Protein AF-A0A7L4TD09-F1 (afdb_monomer_lite)

Sequence (131 aa):
ELGQLFHNLGSEVTLMQRSERLLKEYDPEIAEAVETALIEQGINLVKGATLERVEQVGKLKKVHVTIDGKKKVVESEQLLVATGRKPNTDSLNLSASGVEVGKRKEILINDYARTSNEKVYAAGDVTLGPQ

Foldseek 3Di:
DVQVVVVVVPDAAEDEDLAQFPPVVDDRVVRVVVVVVCVVSPHHYHYNWDFDDWDDDPQKIWTWTAHPNDIDIDIDSDDDDPPDDQAPQPPPPVVVVQFDADPSRATDADPVQATSRNVDGDDDVSNVDDD

Structure (mmCIF, N/CA/C/O backbone):
data_AF-A0A7L4TD09-F1
#
_entry.id   AF-A0A7L4TD09-F1
#
loop_
_atom_site.group_PDB
_atom_site.id
_atom_site.type_symbol
_atom_site.label_atom_id
_atom_site.label_alt_id
_atom_site.label_comp_id
_atom_site.label_asym_id
_atom_site.label_entity_id
_atom_site.label_seq_id
_atom_site.pdbx_PDB_ins_code
_atom_site.Cartn_x
_atom_site.Cartn_y
_atom_site.Cartn_z
_atom_site.occupancy
_atom_site.B_iso_or_equiv
_atom_site.auth_seq_id
_atom_site.auth_comp_id
_atom_site.auth_asym_id
_atom_site.auth_atom_id
_atom_site.pdbx_PDB_model_num
ATOM 1 N N . GLU A 1 1 ? -6.509 8.236 1.533 1.00 97.00 1 GLU A N 1
ATOM 2 C CA . GLU A 1 1 ? -7.566 8.752 0.633 1.00 97.00 1 GLU A CA 1
ATOM 3 C C . GLU A 1 1 ? -8.887 8.007 0.785 1.00 97.00 1 GLU A C 1
ATOM 5 O O . GLU A 1 1 ? -9.758 8.533 1.460 1.00 97.00 1 GLU A O 1
ATOM 10 N N . LEU A 1 2 ? -9.042 6.778 0.266 1.00 98.31 2 LEU A N 1
ATOM 11 C CA . LEU A 1 2 ? -10.324 6.046 0.345 1.00 98.31 2 LEU A CA 1
ATOM 12 C C . LEU A 1 2 ? -10.875 5.908 1.775 1.00 98.31 2 LEU A C 1
ATOM 14 O O . LEU A 1 2 ? -12.076 6.038 1.976 1.00 98.31 2 LEU A O 1
ATOM 18 N N . GLY A 1 3 ? -10.012 5.713 2.777 1.00 98.12 3 GLY A N 1
ATOM 19 C CA . GLY A 1 3 ? -10.444 5.715 4.180 1.00 98.12 3 GLY A CA 1
ATOM 20 C C . GLY A 1 3 ? -11.117 7.027 4.600 1.00 98.12 3 GLY A C 1
ATOM 21 O O . GLY A 1 3 ? -12.194 7.001 5.177 1.00 98.12 3 GLY A O 1
ATOM 22 N N . GLN A 1 4 ? -10.543 8.175 4.237 1.00 98.19 4 GLN A N 1
ATOM 23 C CA . GLN A 1 4 ? -11.127 9.486 4.537 1.00 98.19 4 GLN A CA 1
ATOM 24 C C . GLN A 1 4 ? -12.425 9.723 3.750 1.00 98.19 4 GLN A C 1
ATOM 26 O O . GLN A 1 4 ? -13.379 10.262 4.299 1.00 98.19 4 GLN A O 1
ATOM 31 N N . LEU A 1 5 ? -12.500 9.258 2.496 1.00 98.56 5 LEU A N 1
ATOM 32 C CA . LEU A 1 5 ? -13.737 9.291 1.707 1.00 98.56 5 LEU A CA 1
ATOM 33 C C . LEU A 1 5 ? -14.883 8.569 2.432 1.00 98.56 5 LEU A C 1
ATOM 35 O O . LEU A 1 5 ? -15.948 9.150 2.610 1.00 98.56 5 LEU A O 1
ATOM 39 N N . PHE A 1 6 ? -14.674 7.323 2.867 1.00 98.56 6 PHE A N 1
ATOM 40 C CA . PHE A 1 6 ? -15.715 6.557 3.563 1.00 98.56 6 PHE A CA 1
ATOM 41 C C . PHE A 1 6 ? -16.040 7.121 4.947 1.00 98.56 6 PHE A C 1
ATOM 43 O O . PHE A 1 6 ? -17.204 7.108 5.345 1.00 98.56 6 PHE A O 1
ATOM 50 N N . HIS A 1 7 ? -15.041 7.657 5.648 1.00 98.50 7 HIS A N 1
ATOM 51 C CA . HIS A 1 7 ? -15.254 8.354 6.909 1.00 98.50 7 HIS A CA 1
ATOM 52 C C . HIS A 1 7 ? -16.182 9.566 6.737 1.00 98.50 7 HIS A C 1
ATOM 54 O O . HIS A 1 7 ? -17.194 9.672 7.424 1.00 98.50 7 HIS A O 1
ATOM 60 N N . ASN A 1 8 ? -15.920 10.411 5.737 1.00 98.31 8 ASN A N 1
ATOM 61 C CA . ASN A 1 8 ? -16.750 11.581 5.431 1.00 98.31 8 ASN A CA 1
ATOM 62 C C . ASN A 1 8 ? -18.174 11.214 4.979 1.00 98.31 8 ASN A C 1
ATOM 64 O O . ASN A 1 8 ? -19.090 12.024 5.098 1.00 98.31 8 ASN A O 1
ATOM 68 N N . LEU A 1 9 ? -18.372 9.996 4.467 1.00 98.50 9 LEU A N 1
ATOM 69 C CA . LEU A 1 9 ? -19.686 9.439 4.134 1.00 98.50 9 LEU A CA 1
ATOM 70 C C . LEU A 1 9 ? -20.382 8.760 5.331 1.00 98.50 9 LEU A C 1
ATOM 72 O O . LEU A 1 9 ? -21.469 8.210 5.164 1.00 98.50 9 LEU A O 1
ATOM 76 N N . GLY A 1 10 ? -19.784 8.798 6.526 1.00 98.25 10 GLY A N 1
ATOM 77 C CA . GLY A 1 10 ? -20.384 8.330 7.778 1.00 98.25 10 GLY A CA 1
ATOM 78 C C . GLY A 1 10 ? -19.941 6.943 8.249 1.00 98.25 10 GLY A C 1
ATOM 79 O O . GLY A 1 10 ? -20.576 6.384 9.138 1.00 98.25 10 GLY A O 1
ATOM 80 N N . SER A 1 11 ? -18.882 6.362 7.674 1.00 98.50 11 SER A N 1
ATOM 81 C CA . SER A 1 11 ? -18.337 5.079 8.149 1.00 98.50 11 SER A CA 1
ATOM 82 C C . SER A 1 11 ? -17.342 5.272 9.295 1.00 98.50 11 SER A C 1
ATOM 84 O O . SER A 1 11 ? -16.495 6.164 9.250 1.00 98.50 11 SER A O 1
ATOM 86 N N . GLU A 1 12 ? -17.360 4.379 10.285 1.00 98.50 12 GLU A N 1
ATOM 87 C CA . GLU A 1 12 ? -16.225 4.238 11.200 1.00 98.50 12 GLU A CA 1
ATOM 88 C C . GLU A 1 12 ? -15.053 3.596 10.446 1.00 98.50 12 GLU A C 1
ATOM 90 O O . GLU A 1 12 ? -15.204 2.551 9.806 1.00 98.50 12 GLU A O 1
ATOM 95 N N . VAL A 1 13 ? -13.883 4.236 10.484 1.00 98.69 13 VAL A N 1
ATOM 96 C CA . VAL A 1 13 ? -12.720 3.818 9.696 1.00 98.69 13 VAL A CA 1
ATOM 97 C C . VAL A 1 13 ? -11.531 3.565 10.603 1.00 98.69 13 VAL A C 1
ATOM 99 O O . VAL A 1 13 ? -11.128 4.426 11.382 1.00 98.69 13 VAL A O 1
ATOM 102 N N . THR A 1 14 ? -10.928 2.392 10.420 1.00 98.44 14 THR A N 1
ATOM 103 C CA . THR A 1 14 ? -9.652 2.019 11.026 1.00 98.44 14 THR A CA 1
ATOM 104 C C . THR A 1 14 ? -8.618 1.814 9.926 1.00 98.44 14 THR A C 1
ATOM 106 O O . THR A 1 14 ? -8.750 0.904 9.107 1.00 98.44 14 THR A O 1
ATOM 109 N N . LEU A 1 15 ? -7.580 2.651 9.898 1.00 98.12 15 LEU A N 1
ATOM 110 C CA . LEU A 1 15 ? -6.426 2.476 9.020 1.00 98.12 15 LEU A CA 1
ATOM 111 C C . LEU A 1 15 ? -5.361 1.650 9.730 1.00 98.12 15 LEU A C 1
ATOM 113 O O . LEU A 1 15 ? -4.987 1.937 10.865 1.00 98.12 15 LEU A O 1
ATOM 117 N N . MET A 1 16 ? -4.846 0.638 9.039 1.00 97.19 16 MET A N 1
ATOM 118 C CA . MET A 1 16 ? -3.871 -0.291 9.594 1.00 97.19 16 MET A CA 1
ATOM 119 C C . MET A 1 16 ? -2.660 -0.426 8.679 1.00 97.19 16 MET A C 1
ATOM 121 O O . MET A 1 16 ? -2.807 -0.629 7.474 1.00 97.19 16 MET A O 1
ATOM 125 N N . GLN A 1 17 ? -1.460 -0.356 9.254 1.00 96.69 17 GLN A N 1
ATOM 126 C CA . GLN A 1 17 ? -0.212 -0.565 8.525 1.00 96.69 17 GLN A CA 1
ATOM 127 C C . GLN A 1 17 ? 0.879 -1.184 9.404 1.00 96.69 17 GLN A C 1
ATOM 129 O O . GLN A 1 17 ? 0.886 -1.040 10.625 1.00 96.69 17 GLN A O 1
ATOM 134 N N . ARG A 1 18 ? 1.849 -1.834 8.752 1.00 96.31 18 ARG A N 1
ATOM 135 C CA . ARG A 1 18 ? 3.008 -2.437 9.427 1.00 96.31 18 ARG A CA 1
ATOM 136 C C . ARG A 1 18 ? 4.016 -1.407 9.934 1.00 96.31 18 ARG A C 1
ATOM 138 O O . ARG A 1 18 ? 4.716 -1.667 10.899 1.00 96.31 18 ARG A O 1
ATOM 145 N N . SER A 1 19 ? 4.147 -0.271 9.258 1.00 96.25 19 SER A N 1
ATOM 146 C CA . SER A 1 19 ? 5.114 0.763 9.634 1.00 96.25 19 SER A CA 1
ATOM 147 C C . SER A 1 19 ? 4.636 1.566 10.846 1.00 96.25 19 SER A C 1
ATOM 149 O O . SER A 1 19 ? 3.442 1.821 10.986 1.00 96.25 19 SER A O 1
ATOM 151 N 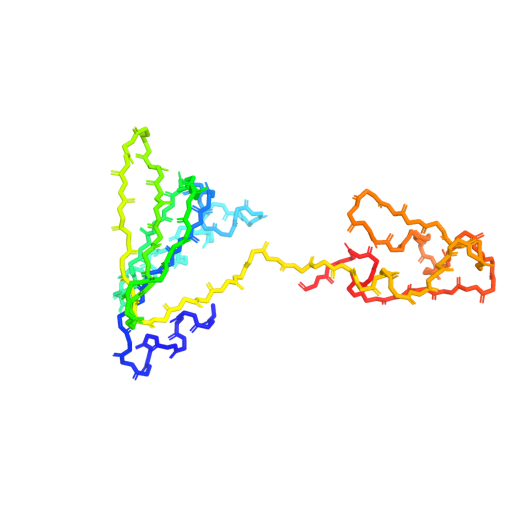N . GLU A 1 20 ? 5.571 2.009 11.687 1.00 95.50 20 GLU A N 1
ATOM 152 C CA . GLU A 1 20 ? 5.277 2.812 12.891 1.00 95.50 20 GLU A CA 1
ATOM 153 C C . GLU A 1 20 ? 4.844 4.252 12.593 1.00 95.50 20 GLU A C 1
ATOM 155 O O . GLU A 1 20 ? 4.230 4.920 13.423 1.00 95.50 20 GLU A O 1
ATOM 160 N N . ARG A 1 21 ? 5.153 4.740 11.392 1.00 96.50 21 ARG A N 1
ATOM 161 C CA . ARG A 1 21 ? 4.879 6.109 10.956 1.00 96.50 21 ARG A CA 1
ATOM 162 C C . ARG A 1 21 ? 4.097 6.086 9.652 1.00 96.50 21 ARG A C 1
ATOM 164 O O . ARG A 1 21 ? 4.445 5.324 8.741 1.00 96.50 21 ARG A O 1
ATOM 171 N N . LEU A 1 22 ? 3.023 6.872 9.574 1.00 96.94 22 LEU A N 1
ATOM 172 C CA . LEU A 1 22 ? 2.316 7.093 8.311 1.00 96.94 22 LEU A CA 1
ATOM 173 C C . LEU A 1 22 ? 3.272 7.703 7.285 1.00 96.94 22 LEU A C 1
ATOM 175 O O . LEU A 1 22 ? 4.226 8.375 7.660 1.00 96.94 22 LEU A O 1
ATOM 179 N N . LEU A 1 23 ? 3.030 7.453 5.995 1.00 96.50 23 LEU A N 1
ATOM 180 C CA . LEU A 1 23 ? 3.809 8.068 4.913 1.00 96.50 23 LEU A CA 1
ATOM 181 C C . LEU A 1 23 ? 5.332 7.936 5.133 1.00 96.50 23 LEU A C 1
ATOM 183 O O . LEU A 1 23 ? 6.066 8.904 5.018 1.00 96.50 23 LEU A O 1
ATOM 187 N N . LYS A 1 24 ? 5.816 6.734 5.482 1.00 95.75 24 LYS A N 1
ATOM 188 C CA . LYS A 1 24 ? 7.197 6.490 5.959 1.00 95.75 24 LYS A CA 1
ATOM 189 C C . LYS A 1 24 ? 8.333 7.061 5.092 1.00 95.75 24 LYS A C 1
ATOM 191 O O . LYS A 1 24 ? 9.418 7.287 5.620 1.00 95.75 24 LYS A O 1
ATOM 196 N N . GLU A 1 25 ? 8.096 7.233 3.794 1.00 94.94 25 GLU A N 1
ATOM 197 C CA . GLU A 1 25 ? 9.068 7.761 2.825 1.00 94.94 25 GLU A CA 1
ATOM 198 C C . GLU A 1 25 ? 9.096 9.303 2.789 1.00 94.94 25 GLU A C 1
ATOM 200 O O . GLU A 1 25 ? 9.969 9.879 2.153 1.00 94.94 25 GLU A O 1
ATOM 205 N N . TYR A 1 26 ? 8.147 9.965 3.458 1.00 96.81 26 TYR A N 1
ATOM 206 C CA . TYR A 1 26 ? 8.078 11.417 3.620 1.00 96.81 26 TYR A CA 1
ATOM 207 C C . TYR A 1 26 ? 8.763 11.859 4.917 1.00 96.81 26 TYR A C 1
ATOM 209 O O . TYR A 1 26 ? 8.988 11.047 5.829 1.00 96.81 26 TYR A O 1
ATOM 217 N N . ASP A 1 27 ? 9.039 13.161 5.000 1.00 97.94 27 ASP A N 1
ATOM 218 C CA . ASP A 1 27 ? 9.599 13.811 6.181 1.00 97.94 27 ASP A CA 1
ATOM 219 C C . ASP A 1 27 ? 8.736 13.564 7.438 1.00 97.94 27 ASP A C 1
ATOM 221 O O . ASP A 1 27 ? 7.499 13.510 7.344 1.00 97.94 27 ASP A O 1
ATOM 225 N N . PRO A 1 28 ? 9.357 13.384 8.620 1.00 97.75 28 PRO A N 1
ATOM 226 C CA . PRO A 1 28 ? 8.645 13.108 9.867 1.00 97.75 28 PRO A CA 1
ATOM 227 C C . PRO A 1 28 ? 7.543 14.119 10.193 1.00 97.75 28 PRO A C 1
ATOM 229 O O . PRO A 1 28 ? 6.442 13.713 10.552 1.00 97.75 28 PRO A O 1
ATOM 232 N N . GLU A 1 29 ? 7.796 15.408 9.987 1.00 97.88 29 GLU A N 1
ATOM 233 C CA . GLU A 1 29 ? 6.879 16.502 10.311 1.00 97.88 29 GLU A CA 1
ATOM 234 C C . GLU A 1 29 ? 5.604 16.444 9.457 1.00 97.88 29 GLU A C 1
ATOM 236 O O . GLU A 1 29 ? 4.502 16.701 9.942 1.00 97.88 29 GLU A O 1
ATOM 241 N N . ILE A 1 30 ? 5.732 16.045 8.186 1.00 98.06 30 ILE A N 1
ATOM 242 C CA . ILE A 1 30 ? 4.589 15.846 7.286 1.00 98.06 30 ILE A CA 1
ATOM 243 C C . ILE A 1 30 ? 3.761 14.645 7.740 1.00 98.06 30 ILE A C 1
ATOM 245 O O . ILE A 1 30 ? 2.531 14.715 7.788 1.00 98.06 30 ILE A O 1
ATOM 249 N N . ALA A 1 31 ? 4.426 13.545 8.095 1.00 97.88 31 ALA A N 1
ATOM 250 C CA . ALA A 1 31 ? 3.752 12.357 8.602 1.00 97.88 31 ALA A CA 1
ATOM 251 C C . ALA A 1 31 ? 2.989 12.641 9.906 1.00 97.88 31 ALA A C 1
ATOM 253 O O . ALA A 1 31 ? 1.846 12.211 10.039 1.00 97.88 31 ALA A O 1
ATOM 254 N N . GLU A 1 32 ? 3.591 13.390 10.832 1.00 98.06 32 GLU A N 1
ATOM 255 C CA . GLU A 1 32 ? 2.983 13.792 12.105 1.00 98.06 32 GLU A CA 1
ATOM 256 C C . GLU A 1 32 ? 1.785 14.728 11.908 1.00 98.06 32 GLU A C 1
ATOM 258 O O . GLU A 1 32 ? 0.740 14.533 12.536 1.00 98.06 32 GLU A O 1
ATOM 263 N N . ALA A 1 33 ? 1.894 15.702 10.998 1.00 98.50 33 ALA A N 1
ATOM 264 C CA . ALA A 1 33 ? 0.797 16.611 10.679 1.00 98.50 33 ALA A CA 1
ATOM 265 C C . ALA A 1 33 ? -0.408 15.865 10.083 1.00 98.50 33 ALA A C 1
ATOM 267 O O . ALA A 1 33 ? -1.547 16.078 10.503 1.00 98.50 33 ALA A O 1
ATOM 268 N N . VAL A 1 34 ? -0.167 14.951 9.135 1.00 98.31 34 VAL A N 1
ATOM 269 C CA . VAL A 1 34 ? -1.227 14.127 8.532 1.00 98.31 34 VAL A CA 1
ATOM 270 C C . VAL A 1 34 ? -1.834 13.171 9.557 1.00 98.31 34 VAL A C 1
ATOM 272 O O . VAL A 1 34 ? -3.051 13.015 9.600 1.00 98.31 34 VAL A O 1
ATOM 275 N N . GLU A 1 35 ? -1.009 12.538 10.390 1.00 98.44 35 GLU A N 1
ATOM 276 C CA . GLU A 1 35 ? -1.473 11.657 11.460 1.00 98.44 35 GLU A CA 1
ATOM 277 C C . GLU A 1 35 ? -2.395 12.392 12.437 1.00 98.44 35 GLU A C 1
ATOM 279 O O . GLU A 1 35 ? -3.508 11.928 12.687 1.00 98.44 35 GLU A O 1
ATOM 284 N N . THR A 1 36 ? -1.974 13.567 12.910 1.00 98.44 36 THR A N 1
ATOM 285 C CA . THR A 1 36 ? -2.771 14.423 13.799 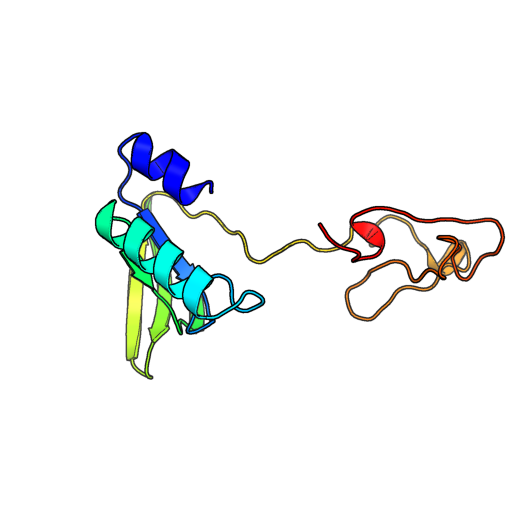1.00 98.44 36 THR A CA 1
ATOM 286 C C . THR A 1 36 ? -4.110 14.778 13.157 1.00 98.44 36 THR A C 1
ATOM 288 O O . THR A 1 36 ? -5.155 14.545 13.760 1.00 98.44 36 THR A O 1
ATOM 291 N N . ALA A 1 37 ? -4.105 15.234 11.901 1.00 98.56 37 ALA A N 1
ATOM 292 C CA . ALA A 1 37 ? -5.329 15.608 11.194 1.00 98.56 37 ALA A CA 1
ATOM 293 C C . ALA A 1 37 ? -6.303 14.429 11.003 1.00 98.56 37 ALA A C 1
ATOM 295 O O . ALA A 1 37 ? -7.516 14.604 11.117 1.00 98.56 37 ALA A O 1
ATOM 296 N N . LEU A 1 38 ? -5.803 13.219 10.718 1.00 98.56 38 LEU A N 1
ATOM 297 C CA . LEU A 1 38 ? -6.651 12.026 10.588 1.00 98.56 38 LEU A CA 1
ATOM 298 C C . LEU A 1 38 ? -7.263 11.621 11.937 1.00 98.56 38 LEU A C 1
ATOM 300 O O . LEU A 1 38 ? -8.437 11.253 11.985 1.00 98.56 38 LEU A O 1
ATOM 304 N N . ILE A 1 39 ? -6.495 11.717 13.025 1.00 98.38 39 ILE A N 1
ATOM 305 C CA . ILE A 1 39 ? -6.987 11.441 14.382 1.00 98.38 39 ILE A CA 1
ATOM 306 C C . ILE A 1 39 ? -8.044 12.472 14.793 1.00 98.38 39 ILE A C 1
ATOM 308 O O . ILE A 1 39 ? -9.093 12.085 15.301 1.00 98.38 39 ILE A O 1
ATOM 312 N N . GLU A 1 40 ? -7.815 13.764 14.537 1.00 98.50 40 GLU A N 1
ATOM 313 C CA . GLU A 1 40 ? -8.774 14.843 14.827 1.00 98.50 40 GLU A CA 1
ATOM 314 C C . GLU A 1 40 ? -10.092 14.690 14.058 1.00 98.50 40 GLU A C 1
ATOM 316 O O . GLU A 1 40 ? -11.152 15.049 14.569 1.00 98.50 40 GLU A O 1
ATOM 321 N N . GLN A 1 41 ? -10.049 14.110 12.855 1.00 98.19 41 GLN A N 1
ATOM 322 C CA . GLN A 1 41 ? -11.251 13.750 12.098 1.00 98.19 41 GLN A CA 1
ATOM 323 C C . GLN A 1 41 ? -12.004 12.562 12.716 1.00 98.19 41 GLN A C 1
ATOM 325 O O . GLN A 1 41 ? -13.191 12.402 12.470 1.00 98.19 41 GLN A O 1
ATOM 330 N N . GLY A 1 42 ? -11.356 11.754 13.557 1.00 98.19 42 GLY A N 1
ATOM 331 C CA . GLY A 1 42 ? -11.950 10.571 14.183 1.00 98.19 42 GLY A CA 1
ATOM 332 C C . GLY A 1 42 ? -11.628 9.261 13.463 1.00 98.19 42 GLY A C 1
ATOM 333 O O . GLY A 1 42 ? -12.332 8.269 13.647 1.00 98.19 42 GLY A O 1
ATOM 334 N N . ILE A 1 43 ? -10.578 9.230 12.637 1.00 98.62 43 ILE A N 1
ATOM 335 C CA . ILE A 1 43 ? -10.090 7.995 12.015 1.00 98.62 43 ILE A CA 1
ATOM 336 C C . ILE A 1 43 ? -9.190 7.253 13.009 1.00 98.62 43 ILE A C 1
ATOM 338 O O . ILE A 1 43 ? -8.194 7.788 13.497 1.00 98.62 43 ILE A O 1
ATOM 342 N N . ASN A 1 44 ? -9.501 5.983 13.263 1.00 98.19 44 ASN A N 1
ATOM 343 C CA . ASN A 1 44 ? -8.687 5.124 14.116 1.00 98.19 44 ASN A CA 1
ATOM 344 C C . ASN A 1 44 ? -7.415 4.693 13.371 1.00 98.19 44 ASN A C 1
ATOM 346 O O . ASN A 1 44 ? -7.482 4.224 12.232 1.00 98.19 44 ASN A O 1
ATOM 350 N N . LEU A 1 45 ? -6.252 4.787 14.019 1.00 97.62 45 LEU A N 1
ATOM 351 C CA . LEU A 1 45 ? -4.970 4.383 13.437 1.00 97.62 45 LEU A CA 1
ATOM 352 C C . LEU A 1 45 ? -4.355 3.212 14.203 1.00 97.62 45 LEU A C 1
ATOM 354 O O . LEU A 1 45 ? -4.204 3.245 15.422 1.00 97.62 45 LEU A O 1
ATOM 358 N N . VAL A 1 46 ? -3.952 2.180 13.466 1.00 96.62 46 VAL A N 1
ATOM 359 C CA . VAL A 1 46 ? -3.277 0.989 13.983 1.00 96.62 46 VAL A CA 1
ATOM 360 C C . VAL A 1 46 ? -1.945 0.827 13.248 1.00 96.62 46 VAL A C 1
ATOM 362 O O . VAL A 1 46 ? -1.872 0.264 12.153 1.00 96.62 46 VAL A O 1
ATOM 365 N N . LYS A 1 47 ? -0.883 1.367 13.846 1.00 96.56 47 LYS A N 1
ATOM 366 C CA . LYS A 1 47 ? 0.492 1.341 13.324 1.00 96.56 47 LYS A CA 1
ATOM 367 C C . LYS A 1 47 ? 1.276 0.175 13.938 1.00 96.56 47 LYS A C 1
ATOM 369 O O . LYS A 1 47 ? 0.790 -0.458 14.875 1.00 96.56 47 LYS A O 1
ATOM 374 N N . GLY A 1 48 ? 2.438 -0.155 13.371 1.00 96.44 48 GLY A N 1
ATOM 375 C CA . GLY A 1 48 ? 3.286 -1.236 13.902 1.00 96.44 48 GLY A CA 1
ATOM 376 C C . GLY A 1 48 ? 2.665 -2.635 13.826 1.00 96.44 48 GLY A C 1
ATOM 377 O O . GLY A 1 48 ? 3.126 -3.579 14.469 1.00 96.44 48 GLY A O 1
ATOM 378 N N . ALA A 1 49 ? 1.579 -2.795 13.065 1.00 96.56 49 ALA A N 1
ATOM 379 C CA . ALA A 1 49 ? 0.784 -4.010 13.091 1.00 96.56 49 ALA A CA 1
ATOM 380 C C . ALA A 1 49 ? 1.375 -5.088 12.182 1.00 96.56 49 ALA A C 1
ATOM 382 O O . ALA A 1 49 ? 1.482 -4.927 10.963 1.00 96.56 49 ALA A O 1
ATOM 383 N N . THR A 1 50 ? 1.692 -6.239 12.765 1.00 96.69 50 THR A N 1
ATOM 384 C CA . THR A 1 50 ? 2.004 -7.448 12.002 1.00 96.69 50 THR A CA 1
ATOM 385 C C . THR A 1 50 ? 0.707 -8.194 11.718 1.00 96.69 50 THR A C 1
ATOM 387 O O . THR A 1 50 ? 0.098 -8.741 12.634 1.00 96.69 50 THR A O 1
ATOM 390 N N . LEU A 1 51 ? 0.270 -8.205 10.455 1.00 95.00 51 LEU A N 1
ATOM 391 C CA . LEU A 1 51 ? -0.907 -8.966 10.034 1.00 95.00 51 LEU A CA 1
ATOM 392 C C . LEU A 1 51 ? -0.595 -10.467 10.051 1.00 95.00 51 LEU A C 1
ATOM 394 O O . LEU A 1 51 ? 0.325 -10.912 9.367 1.00 95.00 51 LEU A O 1
ATOM 398 N N . GLU A 1 52 ? -1.378 -11.238 10.806 1.00 96.31 52 GLU A N 1
ATOM 399 C CA . GLU A 1 52 ? -1.213 -12.692 10.929 1.00 96.31 52 GLU A CA 1
ATOM 400 C C . GLU A 1 52 ? -2.205 -13.447 10.045 1.00 96.31 52 GLU A C 1
ATOM 402 O O . GLU A 1 52 ? -1.841 -14.387 9.339 1.00 96.31 52 GLU A O 1
ATOM 407 N N . ARG A 1 53 ? -3.481 -13.052 10.097 1.00 96.75 53 ARG A N 1
ATOM 408 C CA . ARG A 1 53 ? -4.564 -13.743 9.395 1.00 96.75 53 ARG A CA 1
ATOM 409 C C . ARG A 1 53 ? -5.747 -12.814 9.174 1.00 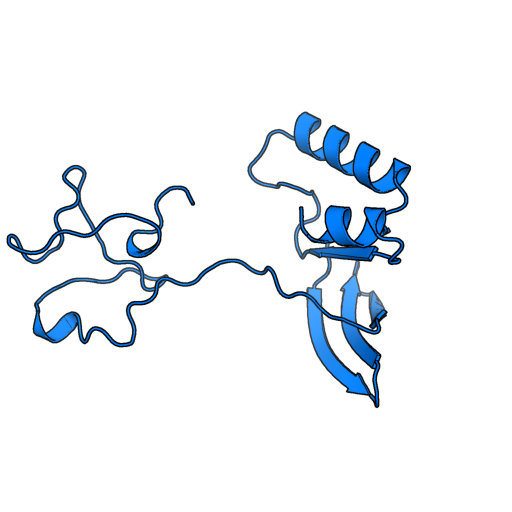96.75 53 ARG A C 1
ATOM 411 O O . ARG A 1 53 ? -6.057 -11.983 10.020 1.00 96.75 53 ARG A O 1
ATOM 418 N N . VAL A 1 54 ? -6.459 -13.018 8.074 1.00 97.62 54 VAL A N 1
ATOM 419 C CA . VAL A 1 54 ? -7.795 -12.455 7.860 1.00 97.62 54 VAL A CA 1
ATOM 420 C C . VAL A 1 54 ? -8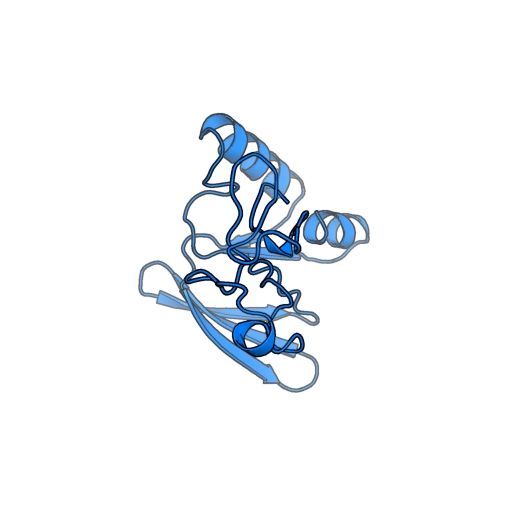.778 -13.608 7.743 1.00 97.62 54 VAL A C 1
ATOM 422 O O . VAL A 1 54 ? -8.490 -14.607 7.086 1.00 97.62 54 VAL A O 1
ATOM 425 N N . GLU A 1 55 ? -9.933 -13.480 8.379 1.00 97.56 55 GLU A N 1
ATOM 426 C CA . GLU A 1 55 ? -11.043 -14.410 8.202 1.00 97.56 55 GLU A CA 1
ATOM 427 C C . GLU A 1 55 ? -12.368 -13.673 8.061 1.00 97.56 55 GLU A C 1
ATOM 429 O O . GLU A 1 55 ? -12.513 -12.529 8.492 1.00 97.56 55 GLU A O 1
ATOM 434 N N . GLN A 1 56 ? -13.351 -14.352 7.481 1.00 98.00 56 GLN A N 1
ATOM 435 C CA . GLN A 1 56 ? -14.718 -13.868 7.415 1.00 98.00 56 GLN A CA 1
ATOM 436 C C . GLN A 1 56 ? -15.611 -14.746 8.292 1.00 98.00 56 GLN A C 1
ATOM 438 O O . GLN A 1 56 ? -15.642 -15.964 8.131 1.00 98.00 56 GLN A O 1
ATOM 443 N N . VAL A 1 57 ? -16.356 -14.114 9.201 1.00 97.06 57 VAL A N 1
ATOM 444 C CA . VAL A 1 57 ? -17.326 -14.765 10.089 1.00 97.06 57 VAL A CA 1
ATOM 445 C C . VAL A 1 57 ? -18.693 -14.134 9.838 1.00 97.06 57 VAL A C 1
ATOM 447 O O . VAL A 1 57 ? -18.981 -13.018 10.273 1.00 97.06 57 VAL A O 1
ATOM 450 N N . GLY A 1 58 ? -19.539 -14.830 9.076 1.00 96.81 58 GLY A N 1
ATOM 451 C CA . GLY A 1 58 ? -20.802 -14.271 8.592 1.00 96.81 58 GLY A CA 1
ATOM 452 C C . GLY A 1 58 ? -20.563 -13.057 7.686 1.00 96.81 58 GLY A C 1
ATOM 453 O O . GLY A 1 58 ? -19.929 -13.172 6.635 1.00 96.81 58 GLY A O 1
ATOM 454 N N . LYS A 1 59 ? -21.074 -11.886 8.087 1.00 96.50 59 LYS A N 1
ATOM 455 C CA . LYS A 1 59 ? -20.871 -10.618 7.360 1.00 96.50 59 LYS A CA 1
ATOM 456 C C . LYS A 1 59 ? -19.591 -9.879 7.766 1.00 96.50 59 LYS A C 1
ATOM 458 O O . LYS A 1 59 ? -19.121 -9.038 6.995 1.00 96.50 59 LYS A O 1
ATOM 463 N N . LEU A 1 60 ? -19.029 -10.208 8.930 1.00 97.88 60 LEU A N 1
ATOM 464 C CA . LEU A 1 60 ? -17.881 -9.521 9.515 1.00 97.88 60 LEU A CA 1
ATOM 465 C C . LEU A 1 60 ? -16.562 -10.082 8.987 1.00 97.88 60 LEU A C 1
ATOM 467 O O . LEU A 1 60 ? -16.419 -11.287 8.774 1.00 97.88 60 LEU A O 1
ATOM 471 N N . LYS A 1 61 ? -15.587 -9.195 8.807 1.00 98.44 61 LYS A N 1
ATOM 472 C CA . LYS A 1 61 ? -14.199 -9.499 8.478 1.00 98.44 61 LYS A CA 1
ATOM 473 C C . LYS A 1 61 ? -13.399 -9.279 9.751 1.00 98.44 61 LYS A C 1
ATOM 475 O O . LYS A 1 61 ? -13.510 -8.225 10.369 1.00 98.44 61 LYS A O 1
ATOM 480 N N . LYS A 1 62 ? -12.626 -10.282 10.154 1.00 98.31 62 LYS A N 1
ATOM 481 C CA . LYS A 1 62 ? -11.767 -10.238 11.336 1.00 98.31 62 LYS A CA 1
ATOM 482 C C . LYS A 1 62 ? -10.316 -10.244 10.886 1.00 98.31 62 LYS A C 1
ATOM 484 O O . LYS A 1 62 ? -9.867 -11.194 10.242 1.00 98.31 62 LYS A O 1
ATOM 489 N N . VAL A 1 63 ? -9.592 -9.187 11.226 1.00 98.06 63 VAL A N 1
ATOM 490 C CA . VAL A 1 63 ? -8.160 -9.049 10.961 1.00 98.06 63 VAL A CA 1
ATOM 491 C C . VAL A 1 63 ? -7.412 -9.342 12.256 1.00 98.06 63 VAL A C 1
ATOM 493 O O . VAL A 1 63 ? -7.504 -8.587 13.222 1.00 98.06 63 VAL A O 1
ATOM 496 N N . HIS A 1 64 ? -6.691 -10.459 12.275 1.00 97.94 64 HIS A N 1
ATOM 497 C CA . HIS A 1 64 ? -5.828 -10.877 13.376 1.00 97.94 64 HIS A CA 1
ATOM 498 C C . HIS A 1 64 ? -4.461 -10.232 13.196 1.00 97.94 64 HIS A C 1
ATOM 500 O O . HIS A 1 64 ? -3.794 -10.453 12.179 1.00 97.94 64 HIS A O 1
ATOM 506 N N . VAL A 1 65 ? -4.049 -9.446 14.185 1.00 97.31 65 VAL A N 1
ATOM 507 C CA . VAL A 1 65 ? -2.778 -8.724 14.168 1.00 97.31 65 VAL A CA 1
ATOM 508 C C . VAL A 1 65 ? -2.025 -8.872 15.475 1.00 97.31 65 VAL A C 1
ATOM 510 O O . VAL A 1 65 ? -2.623 -8.998 16.540 1.00 97.31 65 VAL A O 1
ATOM 513 N N . THR A 1 66 ? -0.704 -8.778 15.392 1.00 97.50 66 THR A N 1
ATOM 514 C CA . THR A 1 66 ? 0.170 -8.601 16.549 1.00 97.50 66 THR A CA 1
ATOM 515 C C . THR A 1 66 ? 0.718 -7.179 16.559 1.00 97.50 66 THR A C 1
ATOM 517 O O . THR A 1 66 ? 1.264 -6.714 15.560 1.00 97.50 66 THR A O 1
ATOM 520 N N . ILE A 1 67 ? 0.560 -6.497 17.694 1.00 95.19 67 ILE A N 1
ATOM 521 C CA . ILE A 1 67 ? 1.045 -5.134 17.948 1.00 95.19 67 ILE A CA 1
ATOM 522 C C . ILE A 1 67 ? 1.783 -5.171 19.280 1.00 95.19 67 ILE A C 1
ATOM 524 O O . ILE A 1 67 ? 1.213 -5.633 20.270 1.00 95.19 67 ILE A O 1
ATOM 528 N N . ASP A 1 68 ? 3.047 -4.753 19.303 1.00 92.62 68 ASP A N 1
ATOM 529 C CA . ASP A 1 68 ? 3.904 -4.804 20.499 1.00 92.62 68 ASP A CA 1
ATOM 530 C C . ASP A 1 68 ? 3.928 -6.193 21.166 1.00 92.62 68 ASP A C 1
ATOM 532 O O . ASP A 1 68 ? 3.835 -6.338 22.387 1.00 92.62 68 ASP A O 1
ATOM 536 N N . GLY A 1 69 ? 3.956 -7.252 20.348 1.00 94.19 69 GLY A N 1
ATOM 537 C CA . GLY A 1 69 ? 3.922 -8.644 20.812 1.00 94.19 69 GLY A CA 1
ATOM 538 C C . GLY A 1 69 ? 2.567 -9.120 21.355 1.00 94.19 69 GLY A C 1
ATOM 539 O O . GLY A 1 69 ? 2.454 -10.267 21.786 1.00 94.19 69 GLY A O 1
ATOM 540 N N . LYS A 1 70 ? 1.523 -8.283 21.325 1.00 96.62 70 LYS A N 1
ATOM 541 C CA . LYS A 1 70 ? 0.171 -8.628 21.780 1.00 96.62 70 LYS A CA 1
ATOM 542 C C . LYS A 1 70 ? -0.754 -8.885 20.601 1.00 96.62 70 LYS A C 1
ATOM 544 O O . LYS A 1 70 ? -0.912 -8.034 19.725 1.00 96.62 70 LYS A O 1
ATOM 549 N N . LYS A 1 71 ? -1.428 -10.034 20.633 1.00 97.12 71 LYS A N 1
ATOM 550 C CA . LYS A 1 71 ? -2.464 -10.383 19.659 1.00 97.12 71 LYS A CA 1
ATOM 551 C C . LYS A 1 71 ? -3.721 -9.550 19.884 1.00 97.12 71 LYS A C 1
ATOM 553 O O . LYS A 1 71 ? -4.195 -9.424 21.013 1.00 97.12 71 LYS A O 1
ATOM 558 N N . LYS A 1 72 ? -4.265 -9.009 18.801 1.00 96.19 72 LYS A N 1
ATOM 559 C CA . LYS A 1 72 ? -5.523 -8.265 18.748 1.00 96.19 72 LYS A CA 1
ATOM 560 C C . LYS A 1 72 ? -6.321 -8.692 17.520 1.00 96.19 72 LYS A C 1
ATOM 562 O O . LYS A 1 72 ? -5.763 -9.171 16.533 1.00 96.19 72 LYS A O 1
ATOM 567 N N . VAL A 1 73 ? -7.630 -8.487 17.586 1.00 97.50 73 VAL A N 1
ATOM 568 C CA . VAL A 1 73 ? -8.543 -8.702 16.463 1.00 97.50 73 VAL A CA 1
ATOM 569 C C . VAL A 1 73 ? -9.273 -7.397 16.196 1.00 97.50 73 VAL A C 1
ATOM 571 O O . VAL A 1 73 ? -9.834 -6.811 17.119 1.00 97.50 73 VAL A O 1
ATOM 574 N N . VAL A 1 74 ? -9.242 -6.942 14.946 1.00 97.25 74 VAL A N 1
ATOM 575 C CA . VAL A 1 74 ? -10.040 -5.807 14.470 1.00 97.25 74 VAL A CA 1
ATOM 576 C C . VAL A 1 74 ? -11.167 -6.360 13.610 1.00 97.25 74 VAL A C 1
ATOM 578 O O . VAL A 1 74 ? -10.912 -7.124 12.677 1.00 97.25 74 VAL A O 1
ATOM 581 N N . GLU A 1 75 ? -12.405 -6.005 13.942 1.00 97.94 75 GLU A N 1
ATOM 582 C CA . GLU A 1 75 ? -13.599 -6.466 13.233 1.00 97.94 75 GLU A CA 1
ATOM 583 C C . GLU A 1 75 ? -14.210 -5.329 12.415 1.00 97.94 75 GLU A C 1
ATOM 585 O O . GLU A 1 75 ? -14.272 -4.191 12.875 1.00 97.94 75 GLU A O 1
ATOM 590 N N . SER A 1 76 ? -14.661 -5.632 11.199 1.00 98.31 76 SER A N 1
ATOM 591 C CA . SER A 1 76 ? -15.318 -4.657 10.329 1.00 98.31 76 SER A CA 1
ATOM 592 C C . SER A 1 76 ? -16.331 -5.309 9.388 1.00 98.31 76 SER A C 1
ATOM 594 O O . SER A 1 76 ? -16.242 -6.492 9.050 1.00 98.31 76 SER A O 1
ATOM 596 N N . GLU A 1 77 ? -17.305 -4.531 8.912 1.00 98.25 77 GLU A N 1
ATOM 597 C CA . GLU A 1 77 ? -18.245 -4.993 7.883 1.00 98.25 77 GLU A CA 1
ATOM 598 C C . GLU A 1 77 ? -17.610 -5.050 6.492 1.00 98.25 77 GLU A C 1
ATOM 600 O O . GLU A 1 77 ? -18.025 -5.848 5.653 1.00 98.25 77 GLU A O 1
ATOM 605 N N . GLN A 1 78 ? -16.597 -4.224 6.232 1.00 98.31 78 GLN A N 1
ATOM 606 C CA . GLN A 1 78 ? -15.864 -4.172 4.969 1.00 98.31 78 GLN A CA 1
ATOM 607 C C . GLN A 1 78 ? -14.362 -4.098 5.221 1.00 98.31 78 GLN A C 1
ATOM 609 O O . GLN A 1 78 ? -13.909 -3.565 6.233 1.00 98.31 78 GLN A O 1
ATOM 614 N N . LEU A 1 79 ? -13.588 -4.643 4.285 1.00 98.19 79 LEU A N 1
ATOM 615 C CA . LEU A 1 79 ? -12.132 -4.638 4.330 1.00 98.19 79 LEU A CA 1
ATOM 616 C C . LEU A 1 79 ? -11.589 -4.141 2.990 1.00 98.19 79 LEU A C 1
ATOM 618 O O . LEU A 1 79 ? -11.869 -4.732 1.950 1.00 98.19 79 LEU A O 1
ATOM 622 N N . LEU A 1 80 ? -10.790 -3.077 3.033 1.00 98.31 80 LEU A N 1
ATOM 623 C CA . LEU A 1 80 ? -10.056 -2.552 1.885 1.00 98.31 80 LEU A CA 1
ATOM 624 C C . LEU A 1 80 ? -8.585 -2.968 1.989 1.00 98.31 80 LEU A C 1
ATOM 626 O O . LEU A 1 80 ? -7.932 -2.697 2.994 1.00 98.31 80 LEU A O 1
ATOM 630 N N . VAL A 1 81 ? -8.052 -3.586 0.934 1.00 97.19 81 VAL A N 1
ATOM 631 C CA . VAL A 1 81 ? -6.642 -3.995 0.858 1.00 97.19 81 VAL A CA 1
ATOM 632 C C . VAL A 1 81 ? -5.888 -3.042 -0.064 1.00 97.19 81 VAL A C 1
ATOM 634 O O . VAL A 1 81 ? -6.105 -3.038 -1.272 1.00 97.19 81 VAL A O 1
ATOM 637 N N . ALA A 1 82 ? -4.987 -2.247 0.511 1.00 96.50 82 ALA A N 1
ATOM 638 C CA . ALA A 1 82 ? -4.184 -1.248 -0.198 1.00 96.50 82 ALA A CA 1
ATOM 639 C C . ALA A 1 82 ? -2.676 -1.456 0.050 1.00 96.50 82 ALA A C 1
ATOM 641 O O . ALA A 1 82 ? -1.948 -0.532 0.394 1.00 96.50 82 ALA A O 1
ATOM 642 N N . THR A 1 83 ? -2.192 -2.695 -0.090 1.00 93.75 83 THR A N 1
ATOM 643 C CA . THR A 1 83 ? -0.803 -3.087 0.238 1.00 93.75 83 THR A CA 1
ATOM 644 C C . THR A 1 83 ? 0.234 -2.702 -0.822 1.00 93.75 83 THR A C 1
ATOM 646 O O . THR A 1 83 ? 1.409 -3.042 -0.687 1.00 93.75 83 THR A O 1
ATOM 649 N N . GLY A 1 84 ? -0.192 -2.026 -1.889 1.00 93.25 84 GLY A N 1
ATOM 650 C CA . GLY A 1 84 ? 0.626 -1.662 -3.042 1.00 93.25 84 GLY A CA 1
ATOM 651 C C . GLY A 1 84 ? 0.152 -2.330 -4.331 1.00 93.25 84 GLY A C 1
ATOM 652 O O . GLY A 1 84 ? -0.893 -2.979 -4.373 1.00 93.25 84 GLY A O 1
ATOM 653 N N . ARG A 1 85 ? 0.936 -2.151 -5.395 1.00 95.12 85 ARG A N 1
ATOM 654 C CA . ARG A 1 85 ? 0.635 -2.623 -6.751 1.00 95.12 85 ARG A CA 1
ATOM 655 C C . ARG A 1 85 ? 1.760 -3.531 -7.244 1.00 95.12 85 ARG A C 1
ATOM 657 O O . ARG A 1 85 ? 2.931 -3.296 -6.942 1.00 95.12 85 ARG A O 1
ATOM 664 N N . LYS A 1 86 ? 1.399 -4.579 -7.986 1.00 95.31 86 LYS A N 1
ATOM 665 C CA . LYS A 1 86 ? 2.341 -5.469 -8.678 1.00 95.31 86 LYS A CA 1
ATOM 666 C C . LYS A 1 86 ? 2.294 -5.147 -10.179 1.00 95.31 86 LYS A C 1
ATOM 668 O O . LYS A 1 86 ? 1.189 -5.043 -10.708 1.00 95.31 86 LYS A O 1
ATOM 673 N N . PRO A 1 87 ? 3.440 -5.025 -10.869 1.00 97.44 87 PRO A N 1
ATOM 674 C CA . PRO A 1 87 ? 3.477 -4.950 -12.328 1.00 97.44 87 PRO A CA 1
ATOM 675 C C . PRO A 1 87 ? 2.735 -6.117 -13.000 1.00 97.44 87 PRO A C 1
ATOM 677 O O . PRO A 1 87 ? 2.902 -7.278 -12.617 1.00 97.44 87 PRO A O 1
ATOM 680 N N . ASN A 1 88 ? 1.946 -5.816 -14.035 1.00 97.25 88 ASN A N 1
ATOM 681 C CA . ASN A 1 88 ? 1.165 -6.800 -14.794 1.00 97.25 88 ASN A CA 1
ATOM 682 C C . ASN A 1 88 ? 2.008 -7.465 -15.900 1.00 97.25 88 ASN A C 1
ATOM 684 O O . ASN A 1 88 ? 1.778 -7.233 -17.084 1.00 97.25 88 ASN A O 1
ATOM 688 N N . THR A 1 89 ? 3.002 -8.272 -15.526 1.00 97.12 89 THR A N 1
ATOM 689 C CA . THR A 1 89 ? 3.934 -8.914 -16.480 1.00 97.12 89 THR A CA 1
ATOM 690 C C . THR A 1 89 ? 3.713 -10.414 -16.673 1.00 97.12 89 THR A C 1
ATOM 692 O O . THR A 1 89 ? 4.202 -10.982 -17.650 1.00 97.12 89 THR A O 1
ATOM 695 N N . ASP A 1 90 ? 2.945 -11.059 -15.790 1.00 94.50 90 ASP A N 1
ATOM 696 C CA . ASP A 1 90 ? 2.796 -12.522 -15.759 1.00 94.50 90 ASP A CA 1
ATOM 697 C C . ASP A 1 90 ? 2.169 -13.096 -17.051 1.00 94.50 90 ASP A C 1
ATOM 699 O O . ASP A 1 90 ? 2.516 -14.199 -17.468 1.00 94.50 90 ASP A O 1
ATOM 703 N N . SER A 1 91 ? 1.271 -12.357 -17.713 1.00 96.19 91 SER A N 1
ATOM 704 C CA . SER A 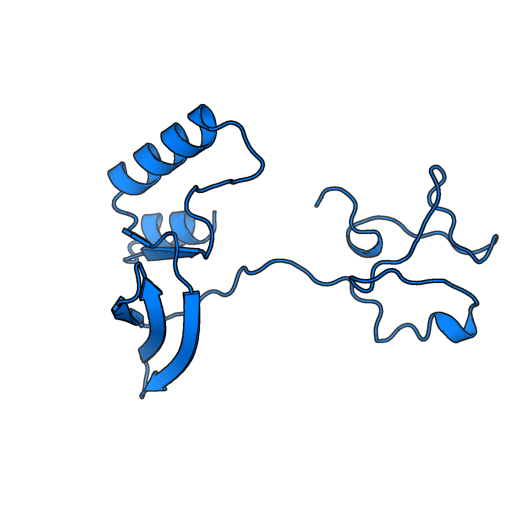1 91 ? 0.553 -12.804 -18.919 1.00 96.19 91 SER A CA 1
ATOM 705 C C . SER A 1 91 ? 1.282 -12.524 -20.238 1.00 96.19 91 SER A C 1
ATOM 707 O O . SER A 1 91 ? 0.816 -12.951 -21.292 1.00 96.19 91 SER A O 1
ATOM 709 N N . LEU A 1 92 ? 2.406 -11.802 -20.205 1.00 96.62 92 LEU A N 1
ATOM 710 C CA . LEU A 1 92 ? 3.040 -11.255 -21.411 1.00 96.62 92 LEU A CA 1
ATOM 711 C C . LEU A 1 92 ? 4.088 -12.179 -22.045 1.00 96.62 92 LEU A C 1
ATOM 713 O O . LEU A 1 92 ? 4.558 -11.887 -23.140 1.00 96.62 92 LEU A O 1
ATOM 717 N N . ASN A 1 93 ? 4.468 -13.269 -21.369 1.00 96.25 93 ASN A N 1
ATOM 718 C CA . ASN A 1 93 ? 5.511 -14.198 -21.823 1.00 96.25 93 ASN A CA 1
ATOM 719 C C . ASN A 1 93 ? 6.804 -13.479 -22.277 1.00 96.25 93 ASN A C 1
ATOM 721 O O . ASN A 1 93 ? 7.358 -13.756 -23.340 1.00 96.25 93 ASN A O 1
ATOM 725 N N . LEU A 1 94 ? 7.272 -12.520 -21.471 1.00 97.38 94 LEU A N 1
ATOM 726 C CA . LEU A 1 94 ? 8.372 -11.603 -21.808 1.00 97.38 94 LEU A CA 1
ATOM 727 C C . LEU A 1 94 ? 9.699 -12.303 -22.139 1.00 97.38 94 LEU A C 1
ATOM 729 O O . LEU A 1 94 ? 10.502 -11.785 -22.913 1.00 97.38 94 LEU A O 1
ATOM 733 N N . SER A 1 95 ? 9.919 -13.510 -21.617 1.00 95.75 95 SER A N 1
ATOM 734 C CA . SER A 1 95 ? 11.086 -14.320 -21.969 1.00 95.75 95 SER A CA 1
ATOM 735 C C . SER A 1 95 ? 11.108 -14.698 -23.453 1.00 95.75 95 SER A C 1
ATOM 737 O O . SER A 1 95 ? 12.180 -14.712 -24.054 1.00 95.75 95 SER A O 1
ATOM 739 N N . ALA A 1 96 ? 9.949 -14.937 -24.075 1.00 97.19 96 ALA A N 1
ATOM 740 C CA . ALA A 1 96 ? 9.856 -15.251 -25.502 1.00 97.19 96 ALA A CA 1
ATOM 741 C C . ALA A 1 96 ? 10.217 -14.058 -26.404 1.00 97.19 96 ALA A C 1
ATOM 743 O O . ALA A 1 96 ? 10.587 -14.254 -27.559 1.00 97.19 96 ALA A O 1
ATOM 744 N N . SER A 1 97 ? 10.133 -12.830 -25.884 1.00 95.56 97 SER A N 1
ATOM 745 C CA . SER A 1 97 ? 10.532 -11.605 -26.580 1.00 95.56 97 SER A CA 1
ATOM 746 C C . SER A 1 97 ? 11.890 -11.060 -26.125 1.00 95.56 97 SER A C 1
ATOM 748 O O . SER A 1 97 ? 12.285 -9.988 -26.577 1.00 95.56 97 SER A O 1
ATOM 750 N N . GLY A 1 98 ? 12.627 -11.779 -25.271 1.00 97.50 98 GLY A N 1
ATOM 751 C CA . GLY A 1 98 ? 13.940 -11.347 -24.780 1.00 97.50 98 GLY A CA 1
ATOM 752 C C . GLY A 1 98 ? 13.889 -10.109 -23.876 1.00 97.50 98 GLY A C 1
ATOM 753 O O . GLY A 1 98 ? 14.839 -9.328 -23.861 1.00 97.50 98 GLY A O 1
ATOM 754 N N . VAL A 1 99 ? 12.780 -9.903 -23.158 1.00 98.44 99 VAL A N 1
ATOM 755 C CA . VAL A 1 99 ? 12.591 -8.789 -22.219 1.00 98.44 99 VAL A CA 1
ATOM 756 C C . VAL A 1 99 ? 12.847 -9.260 -20.786 1.00 98.44 99 VAL A C 1
ATOM 758 O O .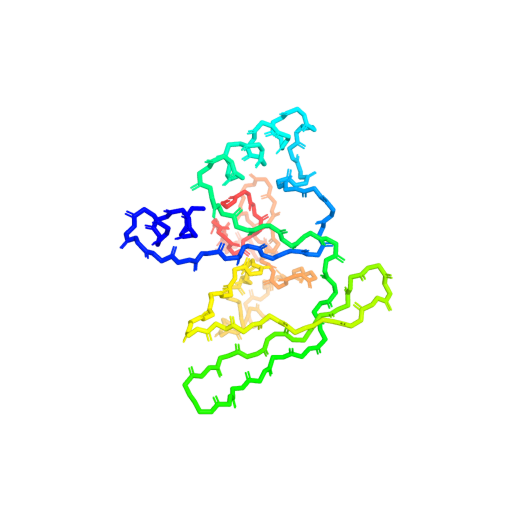 VAL A 1 99 ? 12.173 -10.159 -20.280 1.00 98.44 99 VAL A O 1
ATOM 761 N N . GLU A 1 100 ? 13.821 -8.640 -20.125 1.00 98.12 100 GLU A N 1
ATOM 762 C CA . GLU A 1 100 ? 14.198 -8.933 -18.744 1.00 98.12 100 GLU A CA 1
ATOM 763 C C . GLU A 1 100 ? 13.241 -8.300 -17.726 1.00 98.12 100 GLU A C 1
ATOM 765 O O . GLU A 1 100 ? 12.729 -7.189 -17.904 1.00 98.12 100 GLU A O 1
ATOM 770 N N . VAL A 1 101 ? 13.033 -9.017 -16.618 1.00 97.88 101 VAL A N 1
ATOM 771 C CA . VAL A 1 101 ? 12.219 -8.565 -15.486 1.00 97.88 101 VAL A CA 1
ATOM 772 C C . VAL A 1 101 ? 13.018 -8.565 -14.190 1.00 97.88 101 VAL A C 1
ATOM 774 O O . VAL A 1 101 ? 13.833 -9.455 -13.945 1.00 97.88 101 VAL A O 1
ATOM 777 N N . GLY A 1 102 ? 12.755 -7.580 -13.337 1.00 96.62 102 GLY A N 1
ATOM 778 C CA . GLY A 1 102 ? 13.401 -7.445 -12.039 1.00 96.62 102 GLY A CA 1
ATOM 779 C C . GLY A 1 102 ? 12.762 -8.286 -10.930 1.00 96.62 102 GLY A C 1
ATOM 780 O O . GLY A 1 102 ? 11.849 -9.097 -11.135 1.00 96.62 102 GLY A O 1
ATOM 781 N N . LYS A 1 103 ? 13.260 -8.099 -9.701 1.00 96.00 103 LYS A N 1
ATOM 782 C CA . LYS A 1 103 ? 12.874 -8.913 -8.529 1.00 96.00 103 LYS A CA 1
ATOM 783 C C . LYS A 1 103 ? 11.417 -8.713 -8.115 1.00 96.00 103 LYS A C 1
ATOM 785 O O . LYS A 1 103 ? 10.836 -9.596 -7.487 1.00 96.00 103 LYS A O 1
ATOM 790 N N . ARG A 1 104 ? 10.824 -7.568 -8.450 1.00 95.00 104 ARG A N 1
ATOM 791 C CA . ARG A 1 104 ? 9.430 -7.222 -8.155 1.00 95.00 104 ARG A CA 1
ATOM 792 C C . ARG A 1 104 ? 8.517 -7.428 -9.372 1.00 95.00 104 ARG A C 1
ATOM 794 O O . ARG A 1 104 ? 7.362 -7.011 -9.321 1.00 95.00 104 ARG A O 1
ATOM 801 N N . LYS A 1 105 ? 8.996 -8.148 -10.401 1.00 96.19 105 LYS A N 1
ATOM 802 C CA . LYS A 1 105 ? 8.303 -8.458 -11.667 1.00 96.19 105 LYS A CA 1
ATOM 803 C C . LYS A 1 105 ? 8.097 -7.259 -12.597 1.00 96.19 105 LYS A C 1
ATOM 805 O O . LYS A 1 105 ? 7.320 -7.347 -13.539 1.00 96.19 105 LYS A O 1
ATOM 810 N N . GLU A 1 106 ? 8.797 -6.168 -12.350 1.00 97.94 106 GLU A N 1
ATOM 811 C CA . GLU A 1 106 ? 8.894 -4.992 -13.206 1.00 97.94 106 GLU A CA 1
ATOM 812 C C . GLU A 1 106 ? 9.683 -5.272 -14.480 1.00 97.94 106 GLU A C 1
ATOM 814 O O . GLU A 1 106 ? 10.604 -6.086 -14.462 1.00 97.94 106 GLU A O 1
ATOM 819 N N . ILE A 1 107 ? 9.354 -4.584 -15.571 1.00 98.38 107 ILE A N 1
ATOM 820 C CA . ILE A 1 107 ? 10.185 -4.580 -16.777 1.00 98.38 107 ILE A CA 1
ATOM 821 C C . ILE A 1 107 ? 11.379 -3.661 -16.528 1.00 98.38 107 ILE A C 1
ATOM 823 O O . ILE A 1 107 ? 11.199 -2.488 -16.198 1.00 98.38 107 ILE A O 1
ATOM 827 N N . LEU A 1 108 ? 12.588 -4.193 -16.709 1.00 98.06 108 LEU A N 1
ATOM 828 C CA . LEU A 1 108 ? 13.811 -3.409 -16.588 1.00 98.06 108 LEU A CA 1
ATOM 829 C C . LEU A 1 108 ? 13.991 -2.539 -17.832 1.00 98.06 108 LEU A C 1
ATOM 831 O O . LEU A 1 108 ? 13.872 -3.014 -18.964 1.00 98.06 108 LEU A O 1
ATOM 835 N N . ILE A 1 109 ? 14.283 -1.262 -17.607 1.00 98.19 109 ILE A N 1
ATOM 836 C CA . ILE A 1 109 ? 14.516 -0.274 -18.655 1.00 98.19 109 ILE A CA 1
ATOM 837 C C . ILE A 1 109 ? 15.749 0.568 -18.339 1.00 98.19 109 ILE A C 1
ATOM 839 O O . ILE A 1 109 ? 16.141 0.701 -17.181 1.00 98.19 109 ILE A O 1
ATOM 843 N N . ASN A 1 110 ? 16.340 1.154 -19.375 1.00 96.88 110 ASN A N 1
ATOM 844 C CA . ASN A 1 110 ? 17.316 2.232 -19.227 1.00 96.88 110 ASN A CA 1
ATOM 845 C C . ASN A 1 110 ? 16.640 3.620 -19.202 1.00 96.88 110 ASN A C 1
ATOM 847 O O . ASN A 1 110 ? 15.417 3.732 -19.311 1.00 96.88 110 ASN A O 1
ATOM 851 N N . ASP A 1 111 ? 17.450 4.680 -19.143 1.00 96.94 111 ASP A N 1
ATOM 852 C CA . ASP A 1 111 ? 17.003 6.086 -19.103 1.00 96.94 111 ASP A CA 1
ATOM 853 C C . ASP A 1 111 ? 16.172 6.520 -20.327 1.00 96.94 111 ASP A C 1
ATOM 855 O O . ASP A 1 111 ? 15.482 7.536 -20.292 1.00 96.94 111 ASP A O 1
ATOM 859 N N . TYR A 1 112 ? 16.201 5.738 -21.410 1.00 96.88 112 TYR A N 1
ATOM 860 C CA . TYR A 1 112 ? 15.419 5.959 -22.628 1.00 96.88 112 TYR A CA 1
ATOM 861 C C . TYR A 1 112 ? 14.168 5.075 -22.703 1.00 96.88 112 TYR A C 1
ATOM 863 O O . TYR A 1 112 ? 13.608 4.902 -23.787 1.00 96.88 112 TYR A O 1
ATOM 871 N N . ALA A 1 113 ? 13.753 4.476 -21.581 1.00 97.50 113 ALA A N 1
ATOM 872 C CA . ALA A 1 113 ? 12.626 3.548 -21.488 1.00 97.50 113 ALA A CA 1
ATOM 873 C C . ALA A 1 113 ? 12.772 2.276 -22.350 1.00 97.50 113 ALA A C 1
ATOM 875 O O . ALA A 1 113 ? 11.792 1.573 -22.616 1.00 97.50 113 ALA A O 1
ATOM 876 N N . ARG A 1 114 ? 13.992 1.969 -22.808 1.00 98.38 114 ARG A N 1
ATOM 877 C CA . ARG A 1 114 ? 14.290 0.805 -23.648 1.00 98.38 114 ARG A CA 1
ATOM 878 C C . ARG A 1 114 ? 14.572 -0.411 -22.774 1.00 98.38 114 ARG A C 1
ATOM 880 O O . ARG A 1 114 ? 15.313 -0.303 -21.800 1.00 98.38 114 ARG A O 1
ATOM 887 N N . THR A 1 115 ? 14.006 -1.555 -23.151 1.00 98.56 115 THR A N 1
ATOM 888 C CA . THR A 1 115 ? 14.210 -2.841 -22.464 1.00 98.56 115 THR A CA 1
ATOM 889 C C . THR A 1 115 ? 15.501 -3.538 -22.920 1.00 98.56 115 THR A C 1
ATOM 891 O O . THR A 1 115 ? 16.238 -3.016 -23.756 1.00 98.56 115 THR A O 1
ATOM 894 N N . SER A 1 116 ? 15.763 -4.751 -22.423 1.00 98.44 116 SER A N 1
ATOM 895 C CA . SER A 1 116 ? 16.832 -5.629 -22.933 1.00 98.44 116 SER A CA 1
ATOM 896 C C . SER A 1 116 ? 16.648 -6.029 -24.405 1.00 98.44 116 SER A C 1
ATOM 898 O O . SER A 1 116 ? 17.620 -6.374 -25.072 1.00 98.44 116 SER A O 1
ATOM 900 N N . ASN A 1 117 ? 15.426 -5.949 -24.943 1.00 98.44 117 ASN A N 1
ATOM 901 C CA . ASN A 1 117 ? 15.188 -6.025 -26.380 1.00 98.44 117 ASN A CA 1
ATOM 902 C C . ASN A 1 117 ? 15.193 -4.609 -26.972 1.00 98.44 117 ASN A C 1
ATOM 904 O O . ASN A 1 117 ? 14.327 -3.793 -26.660 1.00 98.44 117 ASN A O 1
ATOM 908 N N . GLU A 1 118 ? 16.129 -4.330 -27.884 1.00 97.44 118 GLU A N 1
ATOM 909 C CA . GLU A 1 118 ? 16.345 -2.987 -28.441 1.00 97.44 118 GLU A CA 1
ATOM 910 C C . GLU A 1 118 ? 15.136 -2.393 -29.183 1.00 97.44 118 GLU A C 1
ATOM 912 O O . GLU A 1 118 ? 15.056 -1.176 -29.361 1.00 97.44 118 GLU A O 1
ATOM 917 N N . LYS A 1 119 ? 14.192 -3.241 -29.610 1.00 97.75 119 LYS A N 1
ATOM 918 C CA . LYS A 1 119 ? 12.966 -2.844 -30.319 1.00 97.75 119 LYS A CA 1
ATOM 919 C C . LYS A 1 119 ? 11.752 -2.720 -29.400 1.00 97.75 119 LYS A C 1
ATOM 921 O O . LYS A 1 119 ? 10.683 -2.338 -29.869 1.00 97.75 119 LYS A O 1
ATOM 926 N N . VAL A 1 120 ? 11.892 -3.062 -28.119 1.00 98.44 120 VAL A N 1
ATOM 927 C CA . VAL A 1 120 ? 10.806 -3.041 -27.137 1.00 98.44 120 VAL A CA 1
ATOM 928 C C . VAL A 1 120 ? 11.105 -1.997 -26.070 1.00 98.44 120 VAL A C 1
ATOM 930 O O . VAL A 1 120 ? 12.197 -1.939 -25.500 1.00 98.44 120 VAL A O 1
ATOM 933 N N . TYR A 1 121 ? 10.096 -1.182 -25.793 1.00 98.38 121 TYR A N 1
ATOM 934 C CA . TYR A 1 121 ? 10.117 -0.110 -24.808 1.00 98.38 121 TYR A CA 1
ATOM 935 C C . TYR A 1 121 ? 8.994 -0.338 -23.794 1.00 98.38 121 TYR A C 1
ATOM 937 O O . TYR A 1 121 ? 7.980 -0.957 -24.124 1.00 98.38 121 TYR A O 1
ATOM 945 N N . ALA A 1 122 ? 9.163 0.157 -22.570 1.00 98.12 122 ALA A N 1
ATOM 946 C CA . ALA A 1 122 ? 8.162 0.052 -21.511 1.00 98.12 122 ALA A CA 1
ATOM 947 C C . ALA A 1 122 ? 8.106 1.341 -20.683 1.00 98.12 122 ALA A C 1
ATOM 949 O O . ALA A 1 122 ? 9.130 1.970 -20.439 1.00 98.12 122 ALA A O 1
ATOM 950 N N . ALA A 1 123 ? 6.911 1.730 -20.242 1.00 97.56 123 ALA A N 1
ATOM 951 C CA . ALA A 1 123 ? 6.686 2.941 -19.455 1.00 97.56 123 ALA A CA 1
ATOM 952 C C . ALA A 1 123 ? 5.503 2.764 -18.487 1.00 97.56 123 ALA A C 1
ATOM 954 O O . ALA A 1 123 ? 4.661 1.885 -18.683 1.00 97.56 123 ALA A O 1
ATOM 955 N N . GLY A 1 124 ? 5.429 3.622 -17.466 1.00 96.94 124 GLY A N 1
ATOM 956 C CA . GLY A 1 124 ? 4.379 3.606 -16.437 1.00 96.94 124 GLY A CA 1
ATOM 957 C C . GLY A 1 124 ? 4.615 2.566 -15.336 1.00 96.94 124 GLY A C 1
ATOM 958 O O . GLY A 1 124 ? 5.729 2.075 -15.169 1.00 96.94 124 GLY A O 1
ATOM 959 N N . ASP A 1 125 ? 3.561 2.196 -14.599 1.00 97.12 125 ASP A N 1
ATOM 960 C CA . ASP A 1 125 ? 3.616 1.307 -13.420 1.00 97.12 125 ASP A CA 1
ATOM 961 C C . ASP A 1 125 ? 4.421 0.014 -13.631 1.00 97.12 125 ASP A C 1
ATOM 963 O O . ASP A 1 125 ? 5.010 -0.525 -12.690 1.00 97.12 125 ASP A O 1
ATOM 967 N N . VAL A 1 126 ? 4.444 -0.504 -14.865 1.00 97.44 126 VAL A N 1
ATOM 968 C CA . VAL A 1 126 ? 5.116 -1.761 -15.214 1.00 97.44 126 VAL A CA 1
ATOM 969 C C . VAL A 1 126 ? 6.634 -1.705 -15.011 1.00 97.44 126 VAL A C 1
ATOM 971 O O . VAL A 1 126 ? 7.256 -2.754 -14.861 1.00 97.44 126 VAL A O 1
ATOM 974 N N . THR A 1 127 ? 7.224 -0.507 -14.966 1.00 97.12 127 THR A N 1
ATOM 975 C CA . THR A 1 127 ? 8.665 -0.290 -14.757 1.00 97.12 127 THR A CA 1
ATOM 976 C C . THR A 1 127 ? 9.021 0.051 -13.306 1.00 97.12 127 THR A C 1
ATOM 978 O O . THR A 1 127 ? 10.192 0.245 -13.001 1.00 97.12 127 THR A O 1
ATOM 981 N N . LEU A 1 128 ? 8.031 0.120 -12.400 1.00 90.81 128 LEU A N 1
ATOM 982 C CA . LEU A 1 128 ? 8.196 0.553 -11.001 1.00 90.81 128 LEU A CA 1
ATOM 983 C C . LEU A 1 128 ? 8.858 1.932 -10.820 1.00 90.81 128 LEU A C 1
ATOM 985 O O . LEU A 1 128 ? 9.469 2.192 -9.782 1.00 90.81 128 LEU A O 1
ATOM 989 N N . GLY A 1 129 ? 8.685 2.834 -11.789 1.00 86.56 129 GLY A N 1
ATOM 990 C CA . GLY A 1 129 ? 8.884 4.266 -11.552 1.00 86.56 129 GLY A CA 1
ATOM 991 C C . GLY A 1 129 ? 7.892 4.827 -10.515 1.00 86.56 129 GLY A C 1
ATOM 992 O O . GLY A 1 129 ? 7.073 4.072 -9.985 1.00 86.56 129 GLY A O 1
ATOM 993 N N . PRO A 1 130 ? 7.943 6.138 -10.216 1.00 86.69 130 PRO A N 1
ATOM 994 C CA . PRO A 1 130 ? 6.935 6.799 -9.383 1.00 86.69 130 PRO A CA 1
ATOM 995 C C . PRO A 1 130 ? 5.509 6.525 -9.897 1.00 86.69 130 PRO A C 1
ATOM 997 O O . PRO A 1 130 ? 5.271 6.641 -11.101 1.00 86.69 130 PRO A O 1
ATOM 1000 N N . GLN A 1 131 ? 4.598 6.145 -8.992 1.00 82.81 131 GLN A N 1
ATOM 1001 C CA . GLN A 1 131 ? 3.187 5.804 -9.254 1.00 82.81 131 GLN A CA 1
ATOM 1002 C C . GLN A 1 131 ? 2.266 6.647 -8.385 1.00 82.81 131 GLN A C 1
ATOM 1004 O O . GLN A 1 131 ? 2.625 6.835 -7.199 1.00 82.81 131 GLN A O 1
#

Secondary structure (DSSP, 8-state):
-HHHHHHHTT---EEE-SSSSTTTTS-HHHHHHHHHHHHHHT-EEE-S-EEEEEEEETTEEEEEEEETTEEEEEEES-----S----S-TTS-GGGGT--B-TTSPBP--TTSB-SSTT-B--SGGGT---

pLDDT: mean 96.96, std 2.23, range [82.81, 98.69]

Radius of gyration: 19.59 Å; chains: 1; bounding box: 38×32×52 Å